Protein 3ZZO (pdb70)

Radius of gyration: 13.42 Å; Cα contacts (8 Å, |Δi|>4): 210; chains: 1; bounding box: 35×25×29 Å

Nearest PDB structures (foldseek):
  3zzo-assembly1_A  TM=1.011E+00  e=3.763E-19  Drosophila melanogaster
  4k2x-assembly1_A  TM=4.430E-01  e=8.428E+00  Streptomyces rimosus subsp. rimosus ATCC 10970

Sequence (93 aa):
ECCTSRRELVEFKMDRGDCEEAVRAIENYPNGCEVTICADGVAQLGAYCGQGPCNIFGCNCDGGCLSGDWSQEFVRRNQQYGIQIIKVTRLPFWR

Secondary structure (DSSP, 8-state):
-B---EEEEEEEESSS-GGGGT-EE-TTS-EEEEE-TTSSB--SSS-BSS---TTSBS-TTSB--S-THHHHHHHTGGG-EEEEEEEEES---

B-factor: mean 12.34, std 6.99, range [5.82, 56.27]

Organism: Drosophila melanogaster (NCBI:txid7227)

CATH classification: 3.30.70.2800

GO terms:
  GO:0005576 extracellular region (C, IDA)
  GO:0009617 response to bacterium (P, IEP)
  GO:0005125 cytokine activity (F, IMP)
  GO:0005576 extracellular region (C, IMP)
  GO:0009617 response to bacterium (P, IMP)
  GO:0051607 defense response to virus (P, IMP)

Foldseek 3Di:
DAQAKKKKWFWAWPDDAQVVQPWADDPPRHTIAIGGQQLHGDDDPGFQPADDDPRRDPGDNGGDHHHHPVNVCVVVVVTHIGTDDMAMPVRDD

InterPro domains:
  IPR025061 Diedel [PF13164] (26-100)

Structure (mmCIF, N/CA/C/O backbone):
data_3ZZO
#
_entry.id   3ZZO
#
_cell.length_a   29.916
_cell.length_b   44.576
_cell.length_c   59.005
_cell.angle_alpha   90.00
_cell.angle_beta   90.00
_cell.angle_gamma   90.00
#
_symmetry.space_group_name_H-M   'P 21 21 21'
#
loop_
_entity.id
_entity.type
_entity.pdbx_description
1 polymer CG11501
2 non-polymer 'THIOCYANATE ION'
3 non-polymer 1,2-ETHANEDIOL
4 water water
#
loop_
_atom_site.group_PDB
_atom_site.id
_atom_site.type_symbol
_atom_site.label_atom_id
_atom_site.label_alt_id
_atom_site.label_comp_id
_atom_site.label_asym_id
_atom_site.label_entity_id
_atom_site.label_seq_id
_atom_site.pdbx_PDB_ins_code
_atom_site.Cartn_x
_atom_site.Cartn_y
_atom_site.Cartn_z
_atom_site.occupancy
_atom_site.B_iso_or_equiv
_atom_site.auth_seq_id
_atom_site.auth_comp_id
_atom_site.auth_asym_id
_atom_site.auth_atom_id
_atom_site.pdbx_PDB_model_num
ATOM 1 N N . GLU A 1 1 ? 20.101 24.424 26.554 1.00 12.50 25 GLU A N 1
ATOM 2 C CA . GLU A 1 1 ? 19.187 23.351 26.155 1.00 11.37 25 GLU A CA 1
ATOM 3 C C . GLU A 1 1 ? 19.496 22.946 24.726 1.00 10.59 25 GLU A C 1
ATOM 4 O O . GLU A 1 1 ? 20.406 23.491 24.111 1.00 11.73 25 GLU A O 1
ATOM 10 N N . CYS A 1 2 ? 18.774 21.972 24.246 1.00 9.57 26 CYS A N 1
ATOM 11 C CA . CYS A 1 2 ? 19.016 21.417 22.930 1.00 9.86 26 CYS A CA 1
ATOM 12 C C . CYS A 1 2 ? 17.848 21.748 22.006 1.00 9.11 26 CYS A C 1
ATOM 13 O O . CYS A 1 2 ? 16.697 21.786 22.421 1.00 9.92 26 CYS A O 1
ATOM 16 N N . CYS A 1 3 ? 18.163 21.949 20.732 1.00 8.21 27 CYS A N 1
ATOM 17 C CA . CYS A 1 3 ? 17.174 22.260 19.718 1.00 7.96 27 CYS A CA 1
ATOM 18 C C . CYS A 1 3 ? 16.953 21.069 18.828 1.00 7.41 27 CYS A C 1
ATOM 19 O O . CYS A 1 3 ? 16.878 21.159 17.597 1.00 7.26 27 CYS A O 1
ATOM 22 N N . THR A 1 4 ? 16.771 19.928 19.467 1.00 8.33 28 THR A N 1
ATOM 23 C CA . THR A 1 4 ? 16.597 18.658 18.826 1.00 8.90 28 THR A CA 1
ATOM 24 C C . THR A 1 4 ? 15.127 18.293 18.584 1.00 8.46 28 THR A C 1
ATOM 25 O O . THR A 1 4 ? 14.851 17.395 17.819 1.00 10.23 28 THR A O 1
ATOM 29 N N . SER A 1 5 ? 14.198 18.992 19.227 1.00 7.34 29 SER A N 1
ATOM 30 C CA . SER A 1 5 ? 12.782 18.728 19.008 1.00 7.35 29 SER A CA 1
ATOM 31 C C . SER A 1 5 ? 12.350 19.268 17.646 1.00 6.61 29 SER A C 1
ATOM 32 O O . SER A 1 5 ? 12.792 20.345 17.237 1.00 7.25 29 SER A O 1
ATOM 35 N N . ARG A 1 6 ? 11.505 18.493 16.968 1.00 7.08 30 ARG A N 1
ATOM 36 C CA A ARG A 1 6 ? 10.885 18.909 15.714 0.50 7.21 30 ARG A CA 1
ATOM 37 C CA B ARG A 1 6 ? 10.909 18.867 15.686 0.50 7.32 30 ARG A CA 1
ATOM 38 C C . ARG A 1 6 ? 9.567 18.186 15.565 1.00 6.60 30 ARG A C 1
ATOM 39 O O . ARG A 1 6 ? 9.249 17.308 16.395 1.00 8.14 30 ARG A O 1
ATOM 54 N N . GLU A 1 7 ? 8.758 18.541 14.595 1.00 6.63 31 GLU A N 1
ATOM 55 C CA . GLU A 1 7 ? 7.512 17.829 14.327 1.00 6.12 31 GLU A CA 1
ATOM 56 C C . GLU A 1 7 ? 7.448 17.433 12.881 1.00 6.57 31 GLU A C 1
ATOM 57 O O . GLU A 1 7 ? 7.790 18.197 11.983 1.00 7.29 31 GLU A O 1
ATOM 63 N N . LEU A 1 8 ? 6.949 16.234 12.655 1.00 6.43 32 LEU A N 1
ATOM 64 C CA . LEU A 1 8 ? 6.581 15.731 11.330 1.00 7.21 32 LEU A CA 1
ATOM 65 C C . LEU A 1 8 ? 5.105 15.971 11.137 1.00 6.46 32 LEU A C 1
ATOM 66 O O . LEU A 1 8 ? 4.292 15.449 11.917 1.00 8.08 32 LEU A O 1
ATOM 73 N N . VAL A 1 9 ? 4.716 16.755 10.155 1.00 6.49 33 VAL A N 1
ATOM 74 C CA . VAL A 1 9 ? 3.347 17.126 9.927 1.00 6.74 33 VAL A CA 1
ATOM 75 C C . VAL A 1 9 ? 2.886 16.655 8.566 1.00 6.78 33 VAL A C 1
ATOM 76 O O . VAL A 1 9 ? 3.543 16.922 7.553 1.00 7.64 33 VAL A O 1
ATOM 80 N N . GLU A 1 10 ? 1.770 15.925 8.530 1.00 6.46 34 GLU A N 1
ATOM 81 C CA . GLU A 1 10 ? 1.110 15.562 7.279 1.00 6.73 34 GLU A CA 1
ATOM 82 C C . GLU A 1 10 ? -0.168 16.368 7.192 1.00 7.09 34 GLU A C 1
ATOM 83 O O . GLU A 1 10 ? -0.892 16.513 8.176 1.00 6.79 34 GLU A O 1
ATOM 89 N N . PHE A 1 11 ? -0.446 16.907 6.009 1.00 6.55 35 PHE A N 1
ATOM 90 C CA . PHE A 1 11 ? -1.574 17.824 5.876 1.00 6.80 35 PHE A CA 1
ATOM 91 C C . PHE A 1 11 ? -2.020 17.889 4.428 1.00 6.37 35 PHE A C 1
ATOM 92 O O . PHE A 1 11 ? -1.261 17.530 3.511 1.00 7.76 35 PHE A O 1
ATOM 100 N N . LYS A 1 12 ? -3.209 18.398 4.219 1.00 7.26 36 LYS A N 1
ATOM 101 C CA . LYS A 1 12 ? -3.706 18.739 2.891 1.00 7.41 36 LYS A CA 1
ATOM 102 C C . LYS A 1 12 ? -3.880 20.252 2.838 1.00 7.60 36 LYS A C 1
ATOM 103 O O . LYS A 1 12 ? -3.768 20.940 3.850 1.00 7.82 36 LYS A O 1
ATOM 109 N N . MET A 1 13 ? -4.073 20.782 1.638 1.00 7.85 37 MET A N 1
ATOM 110 C CA . MET A 1 13 ? -4.121 22.226 1.409 1.00 8.71 37 MET A CA 1
ATOM 111 C C . MET A 1 13 ? -5.330 22.557 0.560 1.00 8.81 37 MET A C 1
ATOM 112 O O . MET A 1 13 ? -5.553 21.942 -0.482 1.00 9.58 37 MET A O 1
ATOM 117 N N . ASP A 1 14 ? -6.071 23.567 0.942 1.00 9.09 38 ASP A N 1
ATOM 118 C CA . ASP A 1 14 ? -7.182 24.028 0.122 1.00 10.31 38 ASP A CA 1
ATOM 119 C C . ASP A 1 14 ? -6.756 24.8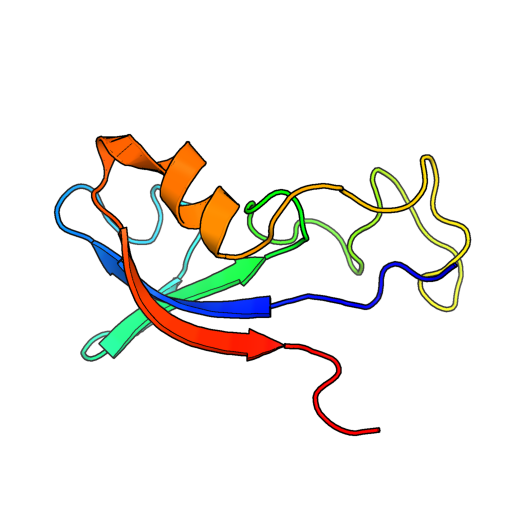37 -1.078 1.00 9.47 38 ASP A C 1
ATOM 120 O O . ASP A 1 14 ? -7.404 24.823 -2.115 1.00 10.54 38 ASP A O 1
ATOM 125 N N . ARG A 1 15 ? -5.660 25.553 -0.956 1.00 9.33 39 ARG A N 1
ATOM 126 C CA . ARG A 1 15 ? -5.089 26.419 -2.001 1.00 9.77 39 ARG A CA 1
ATOM 127 C C . ARG A 1 15 ? -3.578 26.236 -2.020 1.00 9.23 39 ARG A C 1
ATOM 128 O O . ARG A 1 15 ? -2.988 25.793 -1.033 1.00 10.15 39 ARG A O 1
ATOM 136 N N . GLY A 1 16 ? -2.963 26.597 -3.121 1.00 9.37 40 GLY A N 1
ATOM 137 C CA . GLY A 1 16 ? -1.521 26.428 -3.248 1.00 9.75 40 GLY A CA 1
ATOM 138 C C . GLY A 1 16 ? -1.1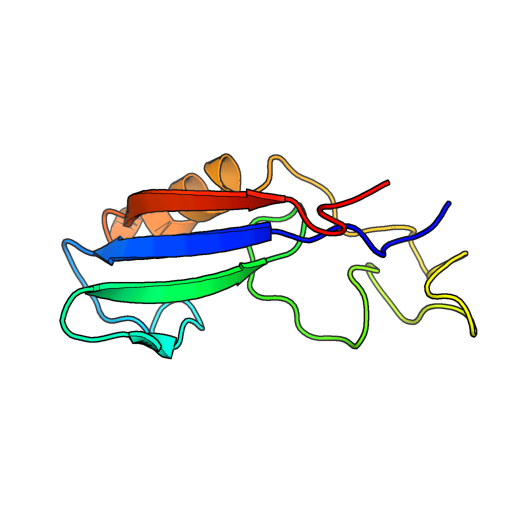42 24.978 -3.387 1.00 8.76 40 GLY A C 1
ATOM 139 O O . GLY A 1 16 ? -1.967 24.121 -3.715 1.00 9.61 40 GLY A O 1
ATOM 140 N N . ASP A 1 17 ? 0.157 24.693 -3.176 1.00 8.39 41 ASP A N 1
ATOM 141 C CA . ASP A 1 17 ? 0.653 23.334 -3.288 1.00 8.12 41 ASP A CA 1
ATOM 142 C C . ASP A 1 17 ? 1.746 23.111 -2.247 1.00 7.62 41 ASP A C 1
ATOM 143 O O . ASP A 1 17 ? 2.159 24.035 -1.538 1.00 7.79 41 ASP A O 1
ATOM 148 N N . CYS A 1 18 ? 2.181 21.852 -2.099 1.00 7.86 42 CYS A N 1
ATOM 149 C CA . CYS A 1 18 ? 3.102 21.524 -1.014 1.00 7.73 42 CYS A CA 1
ATOM 150 C C . CYS A 1 18 ? 4.347 22.410 -1.043 1.00 7.81 42 CYS A C 1
ATOM 151 O O . CYS A 1 18 ? 4.820 22.883 -0.010 1.00 7.88 42 CYS A O 1
ATOM 154 N N . GLU A 1 19 ? 4.895 22.643 -2.224 1.00 8.75 43 GLU A N 1
ATOM 155 C CA A GLU A 1 19 ? 6.110 23.402 -2.354 0.50 9.95 43 GLU A CA 1
ATOM 156 C CA B GLU A 1 19 ? 6.106 23.399 -2.366 0.50 10.03 43 GLU A CA 1
ATOM 157 C C . GLU A 1 19 ? 5.968 24.828 -1.872 1.00 10.45 43 GLU A C 1
ATOM 158 O O . GLU A 1 19 ? 6.920 25.422 -1.401 1.00 11.50 43 GLU A O 1
ATOM 169 N N . ALA A 1 20 ? 4.759 25.383 -1.965 1.00 9.75 44 ALA A N 1
ATOM 170 C CA . ALA A 1 20 ? 4.541 26.782 -1.558 1.00 10.25 44 ALA A CA 1
ATOM 171 C C . ALA A 1 20 ? 4.821 26.981 -0.082 1.00 10.87 44 ALA A C 1
ATOM 172 O O . ALA A 1 20 ? 5.084 28.089 0.353 1.00 12.61 44 ALA A O 1
ATOM 174 N N . VAL A 1 21 ? 4.714 25.927 0.706 1.00 9.46 45 VAL A N 1
ATOM 175 C CA . VAL A 1 21 ? 4.954 26.015 2.148 1.00 9.90 45 VAL A CA 1
ATOM 176 C C . VAL A 1 21 ? 6.178 25.214 2.537 1.00 8.83 45 VAL A C 1
ATOM 177 O O . VAL A 1 21 ? 6.369 24.874 3.710 1.00 9.89 45 VAL A O 1
ATOM 181 N N . ARG A 1 22 ? 7.048 24.948 1.544 1.00 9.30 46 ARG A N 1
ATOM 182 C CA . ARG A 1 22 ? 8.330 24.246 1.761 1.00 10.29 46 ARG A CA 1
ATOM 183 C C . ARG A 1 22 ? 8.123 22.828 2.270 1.00 9.76 46 ARG A C 1
ATOM 184 O O . ARG A 1 22 ? 8.934 22.312 3.018 1.00 11.31 46 ARG A O 1
ATOM 189 N N . ALA A 1 23 ? 7.020 22.195 1.848 1.00 8.56 47 ALA A N 1
ATOM 190 C CA . ALA A 1 23 ? 6.691 20.822 2.142 1.0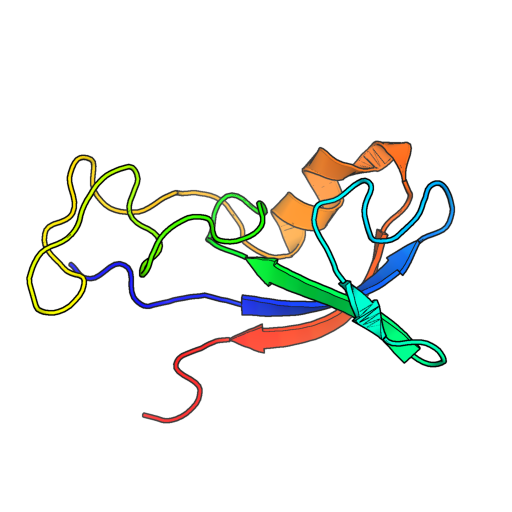0 7.89 47 ALA A CA 1
ATOM 191 C C . ALA A 1 23 ? 6.955 19.996 0.919 1.00 8.80 47 ALA A C 1
ATOM 192 O O . ALA A 1 23 ? 7.217 20.534 -0.151 1.00 10.30 47 ALA A O 1
ATOM 194 N N . ILE A 1 24 ? 6.885 18.694 1.074 1.00 8.92 48 ILE A N 1
ATOM 195 C CA . ILE A 1 24 ? 7.066 17.768 -0.027 1.00 10.39 48 ILE A CA 1
ATOM 196 C C . ILE A 1 24 ? 5.783 17.014 -0.316 1.00 9.63 48 ILE A C 1
ATOM 197 O O . ILE A 1 24 ? 4.944 16.769 0.559 1.00 9.08 48 ILE A O 1
ATOM 202 N N . GLU A 1 25 ? 5.612 16.678 -1.562 1.00 14.22 49 GLU A N 1
ATOM 203 C CA . GLU A 1 25 ? 4.487 15.892 -1.973 1.00 14.65 49 GLU A CA 1
ATOM 204 C C . GLU A 1 25 ? 4.473 14.539 -1.332 1.00 15.89 49 GLU A C 1
ATOM 205 O O . GLU A 1 25 ? 5.482 13.857 -1.275 1.00 19.65 49 GLU A O 1
ATOM 211 N N . ASN A 1 26 ? 3.288 14.117 -0.897 1.00 13.96 50 ASN A N 1
ATOM 212 C CA . ASN A 1 26 ? 3.110 12.807 -0.305 1.00 17.08 50 ASN A CA 1
ATOM 213 C C . ASN A 1 26 ? 1.804 12.262 -0.871 1.00 16.54 50 ASN A C 1
ATOM 214 O O . ASN A 1 26 ? 1.079 11.633 -0.209 1.00 16.70 50 ASN A O 1
ATOM 219 N N . TYR A 1 27 ? 1.489 12.544 -2.136 1.00 17.30 51 TYR A N 1
ATOM 220 C CA . TYR A 1 27 ? 0.325 12.010 -2.803 1.00 17.27 51 TYR A CA 1
ATOM 221 C C . TYR A 1 27 ? 0.320 10.479 -2.661 1.00 18.94 51 TYR A C 1
ATOM 222 O O . TYR A 1 27 ? 1.330 9.840 -2.856 1.00 23.91 51 TYR A O 1
ATOM 231 N N . PRO A 1 28 ? -0.827 9.852 -2.374 1.00 17.77 52 PRO A N 1
ATOM 232 C CA . PRO A 1 28 ? -2.181 10.430 -2.301 1.00 16.09 52 PRO A CA 1
ATOM 233 C C . PRO A 1 28 ? -2.557 10.855 -0.901 1.00 16.37 52 PRO A C 1
ATOM 234 O O . PRO A 1 28 ? -3.749 10.973 -0.660 1.00 18.49 52 PRO A O 1
ATOM 238 N N . ASN A 1 29 ? -1.564 11.087 -0.038 1.00 17.66 53 ASN A N 1
ATOM 239 C CA . ASN A 1 29 ? -1.849 11.430 1.384 1.00 19.31 53 ASN A CA 1
ATOM 240 C C . ASN A 1 29 ? -1.475 12.850 1.706 1.00 16.63 53 ASN A C 1
ATOM 241 O O . ASN A 1 29 ? -1.154 13.166 2.839 1.00 21.83 53 ASN A O 1
ATOM 246 N N . GLY A 1 30 ? -1.569 13.741 0.751 1.00 10.61 54 GLY A N 1
ATOM 247 C CA . GLY A 1 30 ? -1.335 15.178 0.975 1.00 10.21 54 GLY A CA 1
ATOM 248 C C . GLY A 1 30 ? 0.142 15.532 0.847 1.00 8.56 54 GLY A C 1
ATOM 249 O O . GLY A 1 30 ? 0.836 15.089 -0.049 1.00 10.54 54 GLY A O 1
ATOM 250 N N . CYS A 1 31 ? 0.598 16.385 1.778 1.00 7.24 55 CYS A N 1
ATOM 251 C CA . CYS A 1 31 ? 1.942 16.930 1.868 1.00 7.05 55 CYS A CA 1
ATOM 252 C C . CYS A 1 31 ? 2.564 16.508 3.183 1.00 7.23 55 CYS A C 1
ATOM 253 O O . CYS A 1 31 ? 1.838 16.205 4.148 1.00 7.47 55 CYS A O 1
ATOM 256 N N . GLU A 1 32 ? 3.883 16.509 3.253 1.00 7.37 56 GLU A N 1
ATOM 257 C CA . GLU A 1 32 ? 4.571 16.278 4.511 1.00 7.86 56 GLU A CA 1
ATOM 258 C C . GLU A 1 32 ? 5.680 17.295 4.686 1.00 7.22 56 GLU A C 1
ATOM 259 O O . GLU A 1 32 ? 6.317 17.718 3.729 1.00 7.92 56 GLU A O 1
ATOM 265 N N . VAL A 1 33 ? 5.910 17.671 5.928 1.00 7.05 57 VAL A N 1
ATOM 266 C CA . VAL A 1 33 ? 6.944 18.640 6.248 1.00 7.38 57 VAL A CA 1
ATOM 267 C C . VAL A 1 33 ? 7.471 18.347 7.659 1.00 6.83 57 VAL A C 1
ATOM 268 O O . VAL A 1 33 ? 6.737 17.868 8.525 1.00 8.09 57 VAL A O 1
ATOM 272 N N . THR A 1 34 ? 8.735 18.697 7.896 1.00 6.37 58 THR A N 1
ATOM 273 C CA . THR A 1 34 ? 9.344 18.637 9.215 1.00 6.20 58 THR A CA 1
ATOM 274 C C . THR A 1 34 ? 9.574 20.079 9.626 1.00 6.23 58 THR A C 1
ATOM 275 O O . THR A 1 34 ? 10.281 20.799 8.922 1.00 6.63 58 THR A O 1
ATOM 279 N N . ILE A 1 35 ? 9.001 20.488 10.765 1.00 6.10 59 ILE A N 1
ATOM 280 C CA . ILE A 1 35 ? 9.050 21.869 11.222 1.00 6.05 59 ILE A CA 1
ATOM 281 C C . ILE A 1 35 ? 9.743 21.995 12.556 1.00 5.97 59 ILE A C 1
ATOM 282 O O . ILE A 1 35 ? 9.836 21.068 13.349 1.00 6.36 59 ILE A O 1
ATOM 287 N N . CYS A 1 36 ? 10.201 23.224 12.807 1.00 6.01 60 CYS A N 1
ATOM 288 C CA . CYS A 1 36 ? 10.622 23.673 14.113 1.00 6.01 60 CYS A CA 1
ATOM 289 C C . CYS A 1 36 ? 9.466 24.386 14.820 1.00 6.29 60 CYS A C 1
ATOM 290 O O . CYS A 1 36 ? 8.351 24.472 14.278 1.00 6.23 60 CYS A O 1
ATOM 293 N N . ALA A 1 37 ? 9.722 24.891 16.019 1.00 6.86 61 ALA A N 1
ATOM 294 C CA . ALA A 1 37 ? 8.643 25.500 16.817 1.00 7.34 61 ALA A CA 1
ATOM 295 C C . ALA A 1 37 ? 8.020 26.729 16.200 1.00 7.10 61 ALA A C 1
ATOM 296 O O . ALA A 1 37 ? 6.890 27.058 16.538 1.00 7.92 61 ALA A O 1
ATOM 298 N N . ASP A 1 38 ? 8.740 27.386 15.305 1.00 6.88 62 ASP A N 1
ATOM 299 C CA . ASP A 1 38 ? 8.220 28.536 14.581 1.00 7.60 62 ASP A CA 1
ATOM 300 C C . ASP A 1 38 ? 7.257 28.178 13.469 1.00 7.26 62 ASP A C 1
ATOM 301 O O . ASP A 1 38 ? 6.752 29.063 12.773 1.00 8.62 62 ASP A O 1
ATOM 306 N N . GLY A 1 39 ? 6.954 26.901 13.264 1.00 6.67 63 GLY A N 1
ATOM 307 C CA . GLY A 1 39 ? 6.005 26.526 12.247 1.00 6.68 63 GLY A CA 1
ATOM 308 C C . GLY A 1 39 ? 6.529 26.712 10.840 1.00 6.44 63 GLY A C 1
ATOM 309 O O . GLY A 1 39 ? 5.710 26.832 9.903 1.00 7.03 63 GLY A O 1
ATOM 310 N N . VAL A 1 40 ? 7.829 26.701 10.687 1.00 6.37 64 VAL A N 1
ATOM 311 C CA . VAL A 1 40 ? 8.501 26.743 9.395 1.00 6.46 64 VAL A CA 1
ATOM 312 C C . VAL A 1 40 ? 9.284 25.457 9.215 1.00 6.54 64 VAL A C 1
ATOM 313 O O . VAL A 1 40 ? 9.829 24.908 10.168 1.00 6.49 64 VAL A O 1
ATOM 317 N N . ALA A 1 41 ? 9.350 24.997 7.975 1.00 6.50 65 ALA A N 1
ATOM 318 C CA . ALA A 1 41 ? 10.171 23.831 7.665 1.00 6.83 65 ALA A CA 1
ATOM 319 C C . ALA A 1 41 ? 11.566 24.014 8.283 1.00 7.53 65 ALA A C 1
ATOM 320 O O . ALA A 1 41 ? 12.148 25.110 8.258 1.00 9.41 65 ALA A O 1
ATOM 322 N N . GLN A 1 42 ? 12.116 22.921 8.808 1.00 7.33 66 GLN A N 1
ATOM 323 C CA . GLN A 1 42 ? 13.442 22.961 9.376 1.00 7.60 66 GLN A CA 1
ATOM 324 C C . GLN A 1 42 ? 14.494 23.205 8.307 1.00 7.57 66 GLN A C 1
ATOM 325 O O . GLN A 1 42 ? 14.528 22.509 7.294 1.00 8.53 66 GLN A O 1
ATOM 331 N N . LEU A 1 43 ? 15.377 24.174 8.527 1.00 6.95 67 LEU A N 1
ATOM 332 C CA . LEU A 1 43 ? 16.358 24.597 7.539 1.00 7.15 67 LEU A CA 1
ATOM 333 C C . LEU A 1 43 ? 17.789 24.276 7.861 1.00 6.96 67 LEU A C 1
ATOM 334 O O . LEU A 1 43 ? 18.640 24.487 7.011 1.00 8.76 67 LEU A O 1
ATOM 339 N N . GLY A 1 44 ? 18.088 23.833 9.073 1.00 7.62 68 GLY A N 1
ATOM 340 C CA . GLY A 1 44 ? 19.427 23.410 9.488 1.00 7.28 68 GLY A CA 1
ATOM 341 C C . GLY A 1 44 ? 19.408 21.975 9.983 1.00 7.00 68 GLY A C 1
ATOM 342 O O . GLY A 1 44 ? 18.375 21.303 9.994 1.00 7.77 68 GLY A O 1
ATOM 343 N N . ALA A 1 45 ? 20.565 21.497 10.463 1.00 7.08 69 ALA A N 1
ATOM 344 C CA . ALA A 1 45 ? 20.624 20.187 11.053 1.00 7.26 69 ALA A CA 1
ATOM 345 C C . ALA A 1 45 ? 19.735 20.075 12.285 1.00 6.57 69 ALA A C 1
ATOM 346 O O . ALA A 1 45 ? 19.263 18.962 12.597 1.00 8.10 69 ALA A O 1
ATOM 348 N N . TYR A 1 46 ? 19.539 21.177 12.991 1.00 6.64 70 TYR A N 1
ATOM 349 C CA . TYR A 1 46 ? 18.734 21.282 14.194 1.00 6.86 70 TYR A CA 1
ATOM 350 C C . TYR A 1 46 ? 17.827 22.501 14.077 1.00 6.66 70 TYR A C 1
ATOM 351 O O . TYR A 1 46 ? 17.849 23.209 13.054 1.00 7.99 70 TYR A O 1
ATOM 360 N N . CYS A 1 47 ? 17.050 22.763 15.117 1.00 6.94 71 CYS A N 1
ATOM 361 C CA . CYS A 1 47 ? 16.102 23.873 15.179 1.00 6.91 71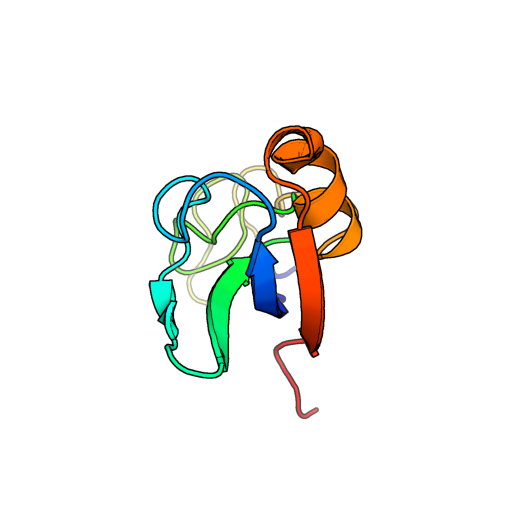 CYS A CA 1
ATOM 362 C C . CYS A 1 47 ? 16.595 25.067 15.977 1.00 6.97 71 CYS A C 1
ATOM 363 O O . CYS A 1 47 ? 15.811 25.736 16.632 1.00 7.89 71 CYS A O 1
ATOM 366 N N . GLY A 1 48 ? 17.879 25.377 15.864 1.00 7.25 72 GLY A N 1
ATOM 367 C CA . GLY A 1 48 ? 18.398 26.619 16.449 1.00 7.66 72 GLY A CA 1
ATOM 368 C C . GLY A 1 48 ? 18.017 27.833 15.656 1.00 7.00 72 GLY A C 1
ATOM 369 O O . GLY A 1 48 ? 17.725 27.760 14.459 1.00 7.64 72 GLY A O 1
ATOM 370 N N . GLN A 1 49 ? 18.009 28.987 16.306 1.00 7.72 73 GLN A N 1
ATOM 371 C CA . GLN A 1 49 ? 17.950 30.225 15.534 1.00 7.69 73 GLN A CA 1
ATOM 372 C C . GLN A 1 49 ? 19.183 30.315 14.622 1.00 7.98 73 GLN A C 1
ATOM 373 O O . GLN A 1 49 ? 19.077 30.718 13.451 1.00 8.41 73 GLN A O 1
ATOM 379 N N . GLY A 1 50 ? 20.328 29.899 15.130 1.00 7.32 74 GLY A N 1
ATOM 380 C CA . GLY A 1 50 ? 21.558 29.793 14.382 1.00 7.21 74 GLY A CA 1
ATOM 381 C C . GLY A 1 50 ? 22.211 28.461 14.649 1.00 6.83 74 GLY A C 1
ATOM 382 O O . GLY A 1 50 ? 21.559 27.512 15.116 1.00 7.85 74 GLY A O 1
ATOM 383 N N . PRO A 1 51 ? 23.501 28.362 14.340 1.00 6.44 75 PRO A N 1
ATOM 384 C CA . PRO A 1 51 ? 24.226 27.106 14.493 1.00 7.23 75 PRO A CA 1
ATOM 385 C C . PRO A 1 51 ? 24.197 26.539 15.906 1.00 6.90 75 PRO A C 1
ATOM 386 O O . PRO A 1 51 ? 24.121 27.276 16.885 1.00 7.48 75 PRO A O 1
ATOM 390 N N . CYS A 1 52 ? 24.355 25.221 15.974 1.00 6.99 76 CYS A N 1
ATOM 391 C CA . CYS A 1 52 ? 24.336 24.471 17.231 1.00 6.80 76 CYS A CA 1
ATOM 392 C C . CYS A 1 52 ? 25.634 23.752 17.434 1.00 6.56 76 CYS A C 1
ATOM 393 O O . CYS A 1 52 ? 26.467 23.626 16.518 1.00 6.63 76 CYS A O 1
ATOM 396 N N . ASN A 1 53 ? 25.812 23.249 18.657 1.00 7.27 77 ASN A N 1
ATOM 397 C CA . ASN A 1 53 ? 27.017 22.524 18.984 1.00 8.09 77 ASN A CA 1
ATOM 398 C C . ASN A 1 53 ? 26.924 21.085 18.473 1.00 7.78 77 ASN A C 1
ATOM 399 O O . ASN A 1 53 ? 25.975 20.687 17.789 1.00 8.12 77 ASN A O 1
ATOM 404 N N . ILE A 1 54 ? 27.957 20.298 18.810 1.00 8.34 78 ILE A N 1
ATOM 405 C CA . ILE A 1 54 ? 28.088 18.937 18.331 1.00 9.02 78 ILE A CA 1
ATOM 406 C C . ILE A 1 54 ? 26.904 18.044 18.635 1.00 9.89 78 ILE A C 1
ATOM 407 O O . ILE A 1 54 ? 26.670 17.111 17.868 1.00 10.64 78 ILE A O 1
ATOM 412 N N . PHE A 1 55 ? 26.148 18.357 19.684 1.00 9.41 79 PHE A N 1
ATOM 413 C CA . PHE A 1 55 ? 24.980 17.610 20.115 1.00 10.79 79 PHE A CA 1
ATOM 414 C C . PHE A 1 55 ? 23.641 18.201 19.707 1.00 9.75 79 PHE A C 1
ATOM 415 O O . PHE A 1 55 ? 22.578 17.639 20.017 1.00 10.89 79 PHE A O 1
ATOM 423 N N . GLY A 1 56 ? 23.664 19.343 19.009 1.00 8.26 80 GLY A N 1
ATOM 424 C CA . GLY A 1 56 ? 22.434 20.051 18.7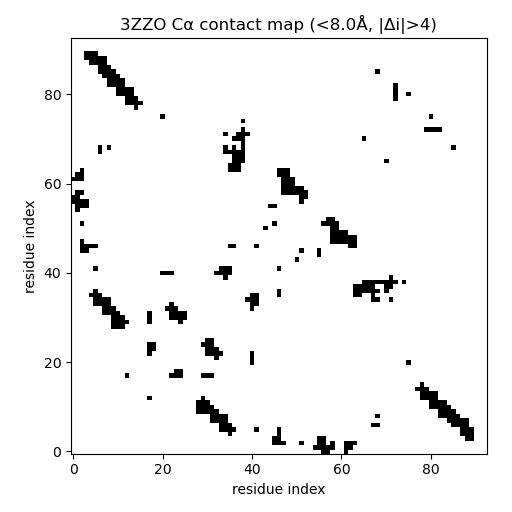14 1.00 7.95 80 GLY A CA 1
ATOM 425 C C . GLY A 1 56 ? 21.983 20.979 19.813 1.00 8.21 80 GLY A C 1
ATOM 426 O O . GLY A 1 56 ? 20.786 21.313 19.883 1.00 9.05 80 GLY A O 1
ATOM 427 N N . CYS A 1 57 ? 22.938 21.407 20.645 1.00 7.73 81 CYS A N 1
ATOM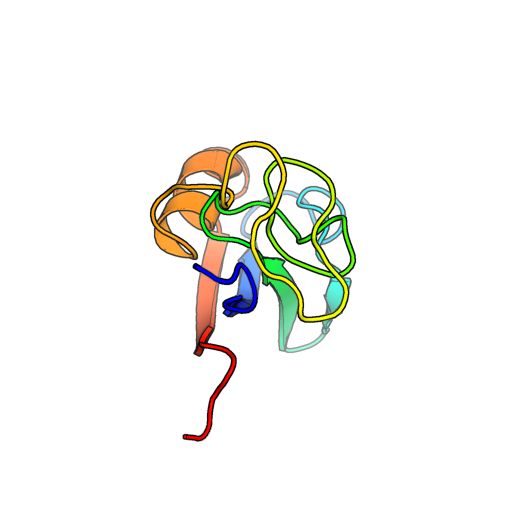 428 C CA . CYS A 1 57 ? 22.625 22.172 21.852 1.00 9.01 81 CYS A CA 1
ATOM 429 C C . CYS A 1 57 ? 23.425 23.473 21.884 1.00 8.52 81 CYS A C 1
ATOM 430 O O . CYS A 1 57 ? 24.314 23.722 21.060 1.00 8.29 81 CYS A O 1
ATOM 433 N N . ASN A 1 58 ? 23.086 24.301 22.853 1.00 9.28 82 ASN A N 1
ATOM 434 C CA . ASN A 1 58 ? 23.755 25.576 23.026 1.00 9.35 82 ASN A CA 1
ATOM 435 C C . ASN A 1 58 ? 23.818 26.369 21.705 1.00 8.17 82 ASN A C 1
ATOM 436 O O . ASN A 1 58 ? 24.848 26.939 21.325 1.00 8.85 82 ASN A O 1
ATOM 445 N N . CYS A 1 59 ? 22.677 26.396 21.016 1.00 7.99 83 CYS A N 1
ATOM 446 C CA . CYS A 1 59 ? 22.606 27.008 19.713 1.00 7.61 83 CYS A CA 1
ATOM 447 C C . CYS A 1 59 ? 22.636 28.515 19.830 1.00 7.54 83 CYS A C 1
ATOM 448 O O . CYS A 1 59 ? 22.175 29.081 20.806 1.00 8.20 83 CYS A O 1
ATOM 451 N N . ASP A 1 60 ? 23.159 29.158 18.805 1.00 7.82 84 ASP A N 1
ATOM 452 C CA . ASP A 1 60 ? 23.183 30.607 18.762 1.00 8.49 84 ASP A CA 1
ATOM 453 C C . ASP A 1 60 ? 21.742 31.098 18.815 1.00 8.57 84 ASP A C 1
ATOM 454 O O . ASP A 1 60 ? 20.922 30.765 17.943 1.00 8.77 84 ASP A O 1
ATOM 459 N N . GLY A 1 61 ? 21.414 31.906 19.812 1.00 9.11 85 GLY A N 1
ATOM 460 C CA . GLY A 1 61 ? 20.060 32.438 19.968 1.00 9.61 85 GLY A CA 1
ATOM 461 C C . GLY A 1 61 ? 19.070 31.440 20.509 1.00 9.03 85 GLY A C 1
ATOM 462 O O . GLY A 1 61 ? 17.870 31.716 20.487 1.00 10.69 85 GLY A O 1
ATOM 463 N N . GLY A 1 62 ? 19.538 30.329 21.046 1.00 9.18 86 GLY A N 1
ATOM 464 C CA . GLY A 1 62 ? 18.647 29.271 21.477 1.00 9.30 86 GLY A CA 1
ATOM 465 C C . GLY A 1 62 ? 17.883 28.677 20.312 1.00 8.71 86 GLY A C 1
ATOM 466 O O . GLY A 1 62 ? 18.333 28.741 19.162 1.00 9.16 86 GLY A O 1
ATOM 467 N N . CYS A 1 63 ? 16.712 28.140 20.606 1.00 8.50 87 CYS A N 1
ATOM 468 C CA . CYS A 1 63 ? 15.922 27.471 19.603 1.00 7.75 87 CYS A CA 1
ATOM 469 C C . CYS A 1 63 ? 14.929 28.399 18.965 1.00 8.49 87 CYS A C 1
ATOM 470 O O . CYS A 1 63 ? 14.456 29.385 19.568 1.00 9.98 87 CYS A O 1
ATOM 473 N N . LEU A 1 64 ? 14.566 28.106 17.734 1.00 8.06 88 LEU A N 1
ATOM 474 C CA . LEU A 1 64 ? 13.400 28.732 17.131 1.00 8.19 88 LEU A CA 1
ATOM 475 C C . LEU A 1 64 ? 12.199 28.558 18.031 1.00 8.78 88 LEU A C 1
ATOM 476 O O . LEU A 1 64 ? 12.051 27.516 18.666 1.00 9.39 88 LEU A O 1
ATOM 481 N N . SER A 1 65 ? 11.364 29.579 18.132 1.00 10.06 89 SER A N 1
ATOM 482 C CA . SER A 1 65 ? 10.257 29.583 19.093 1.00 10.72 89 SER A CA 1
ATOM 483 C C . SER A 1 65 ? 8.914 29.728 18.406 1.00 9.96 89 SER A C 1
ATOM 484 O O . SER A 1 65 ? 8.796 30.293 17.341 1.00 10.88 89 SER A O 1
ATOM 487 N N . GLY A 1 66 ? 7.889 29.241 19.094 1.00 9.03 90 GLY A N 1
ATOM 488 C CA . GLY A 1 66 ? 6.521 29.359 18.629 1.00 8.51 90 GLY A CA 1
ATOM 489 C C . GLY A 1 66 ? 5.691 28.173 19.041 1.00 8.22 90 GLY A C 1
ATOM 490 O O . GLY A 1 66 ? 6.097 27.384 19.887 1.00 10.49 90 GLY A O 1
ATOM 491 N N . ASP A 1 67 ? 4.534 28.011 18.414 1.00 7.75 91 ASP A N 1
ATOM 492 C CA . ASP A 1 67 ? 3.594 26.961 18.813 1.00 8.16 91 ASP A CA 1
ATOM 493 C C . ASP A 1 67 ? 3.420 25.864 17.762 1.00 7.14 91 ASP A C 1
ATOM 494 O O . ASP A 1 67 ? 2.345 25.260 17.660 1.00 7.49 91 ASP A O 1
ATOM 499 N N . TRP A 1 68 ? 4.495 25.538 17.062 1.00 6.48 92 TRP A N 1
ATOM 500 C CA . TRP A 1 68 ? 4.604 24.231 16.411 1.00 6.49 92 TRP A CA 1
ATOM 501 C C . TRP A 1 68 ? 3.591 24.103 15.271 1.00 6.30 92 TRP A C 1
ATOM 502 O O . TRP A 1 68 ? 3.439 25.036 14.479 1.00 6.12 92 TRP A O 1
ATOM 513 N N . SER A 1 69 ? 2.903 22.976 15.169 1.00 6.47 93 SER A N 1
ATOM 514 C CA . SER A 1 69 ? 1.979 22.754 14.060 1.00 6.07 93 SER A CA 1
ATOM 515 C C . SER A 1 69 ? 0.899 23.834 14.019 1.00 6.13 93 SER A C 1
ATOM 516 O O . SER A 1 69 ? 0.393 24.174 12.940 1.00 6.04 93 SER A O 1
ATOM 519 N N . GLN A 1 70 ? 0.493 24.339 15.180 1.00 5.88 94 GLN A N 1
ATOM 520 C CA . GLN A 1 70 ? -0.531 25.391 15.261 1.00 6.06 94 GLN A CA 1
ATOM 521 C C . GLN A 1 70 ? -0.050 26.656 14.568 1.00 6.13 94 GLN A C 1
ATOM 522 O O . GLN A 1 70 ? -0.803 27.310 13.839 1.00 6.03 94 GLN A O 1
ATOM 528 N N . GLU A 1 71 ? 1.229 26.970 14.729 1.00 6.17 95 GLU A N 1
ATOM 529 C CA . GLU A 1 71 ? 1.852 28.108 14.040 1.00 6.12 95 GLU A CA 1
ATOM 530 C C . GLU A 1 71 ? 2.042 27.854 12.535 1.00 6.18 95 GLU A C 1
ATOM 531 O O . GLU A 1 71 ? 1.908 28.770 11.741 1.00 6.33 95 GLU A O 1
ATOM 537 N N . PHE A 1 72 ? 2.341 26.610 12.152 1.00 6.01 96 PHE A N 1
ATOM 538 C CA . PHE A 1 72 ? 2.415 26.245 10.736 1.00 5.88 96 PHE A CA 1
ATOM 539 C C . PHE A 1 72 ? 1.081 26.534 10.051 1.00 6.20 96 PHE A C 1
ATOM 540 O O . PHE A 1 72 ? 1.034 27.121 8.969 1.00 6.43 96 PHE A O 1
ATOM 548 N N . VAL A 1 73 ? -0.028 26.181 10.701 1.00 5.82 97 VAL A N 1
ATOM 549 C CA . VAL A 1 73 ? -1.347 26.490 10.162 1.00 6.23 97 VAL A CA 1
ATOM 550 C C . VAL A 1 73 ? -1.558 28.008 10.128 1.00 6.13 97 VAL A C 1
ATOM 551 O O . VAL A 1 73 ? -2.010 28.562 9.138 1.00 6.70 97 VAL A O 1
ATOM 555 N N . ARG A 1 74 ? -1.230 28.673 11.242 1.00 6.00 98 ARG A N 1
ATOM 556 C CA . ARG A 1 74 ? -1.489 30.122 11.368 1.00 6.44 98 ARG A CA 1
ATOM 557 C C . ARG A 1 74 ? -0.762 30.906 10.300 1.00 6.12 98 ARG A C 1
ATOM 558 O O . ARG A 1 74 ? -1.357 31.753 9.638 1.00 7.20 98 ARG A O 1
ATOM 566 N N . ARG A 1 75 ? 0.530 30.669 10.152 1.00 6.43 99 ARG A N 1
ATOM 567 C CA . ARG A 1 75 ? 1.310 31.490 9.223 1.00 7.64 99 ARG A CA 1
ATOM 568 C C . ARG A 1 75 ? 0.984 31.214 7.762 1.00 7.99 99 ARG A C 1
ATOM 569 O O . ARG A 1 75 ? 1.298 32.013 6.896 1.00 10.30 99 ARG A O 1
ATOM 57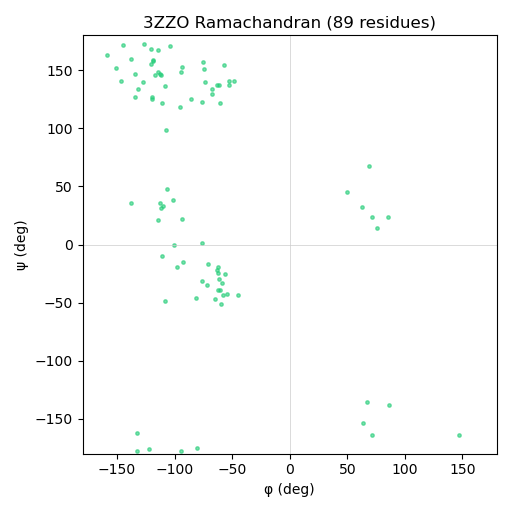7 N N . ASN A 1 76 ? 0.337 30.089 7.494 1.00 6.97 100 ASN A N 1
ATOM 578 C CA . ASN A 1 76 ? -0.055 29.710 6.147 1.00 7.13 100 ASN A CA 1
ATOM 579 C C . ASN A 1 76 ? -1.559 29.792 5.956 1.00 7.11 100 ASN A C 1
ATOM 580 O O . ASN A 1 76 ? -2.146 29.068 5.144 1.00 8.00 100 ASN A O 1
ATOM 585 N N . GLN A 1 77 ? -2.187 30.752 6.642 1.00 6.99 101 GLN A N 1
ATOM 586 C CA . GLN A 1 77 ? -3.596 31.022 6.528 1.00 7.63 101 GLN A CA 1
ATOM 587 C C . GLN A 1 77 ? -4.081 31.054 5.094 1.00 7.90 101 GLN A C 1
ATOM 588 O O . GLN A 1 77 ? -5.161 30.558 4.769 1.00 8.69 101 GLN A O 1
ATOM 594 N N . GLN A 1 78 ? -3.311 31.697 4.230 1.00 8.85 102 GLN A N 1
ATOM 595 C CA . GLN A 1 78 ? -3.752 31.857 2.844 1.00 10.61 102 GLN A CA 1
ATOM 596 C C . GLN A 1 78 ? -3.949 30.596 2.075 1.00 9.93 102 GLN A C 1
ATOM 597 O O . GLN A 1 78 ? -4.663 30.598 1.052 1.00 11.92 102 GLN A O 1
ATOM 603 N N . TYR A 1 79 ? -3.364 29.513 2.526 1.00 9.51 103 TYR A N 1
ATOM 604 C CA . TYR A 1 79 ? -3.415 28.214 1.870 1.00 9.45 103 TYR A CA 1
ATOM 605 C C . TYR A 1 79 ? -4.467 27.296 2.449 1.00 9.19 103 TYR A C 1
ATOM 606 O O . TYR A 1 79 ? -4.841 26.325 1.791 1.00 11.13 103 TYR A O 1
ATOM 615 N N . GLY A 1 80 ? -4.947 27.538 3.662 1.00 9.19 104 GLY A N 1
ATOM 616 C CA . GLY A 1 80 ? -5.959 26.655 4.225 1.00 9.58 104 GLY A CA 1
ATOM 617 C C . GLY A 1 80 ? -5.402 25.255 4.555 1.00 9.24 104 GLY A C 1
ATOM 618 O O . GLY A 1 80 ? -5.814 24.244 3.965 1.00 11.84 104 GLY A O 1
ATOM 619 N N . ILE A 1 81 ? -4.520 25.200 5.534 1.00 7.86 105 ILE A N 1
ATOM 620 C CA . ILE A 1 81 ? -3.837 23.977 5.918 1.00 7.54 105 ILE A CA 1
ATOM 621 C C . ILE A 1 81 ? -4.793 23.087 6.724 1.00 7.20 105 ILE A C 1
ATOM 622 O O . ILE A 1 81 ? -5.324 23.520 7.755 1.00 8.53 105 ILE A O 1
ATOM 627 N N . GLN A 1 82 ? -5.003 21.865 6.231 1.00 6.79 106 GLN A N 1
ATOM 628 C CA . GLN A 1 82 ? -5.855 20.874 6.852 1.00 7.25 106 GLN A CA 1
ATOM 629 C C . GLN A 1 82 ? -4.961 19.801 7.456 1.00 6.28 106 GLN A C 1
ATOM 630 O O . GLN A 1 82 ? -4.464 18.894 6.774 1.00 6.95 106 GLN A O 1
ATOM 636 N N . ILE A 1 83 ? -4.710 19.882 8.756 1.00 6.68 107 ILE A N 1
ATOM 637 C CA . ILE A 1 83 ? -3.807 18.952 9.451 1.00 6.63 107 ILE A CA 1
ATOM 638 C C . ILE A 1 83 ? -4.411 17.562 9.482 1.00 7.03 107 ILE A C 1
ATOM 639 O O . ILE A 1 83 ? -5.578 17.395 9.815 1.00 7.52 107 ILE A O 1
ATOM 644 N N . ILE A 1 84 ? -3.602 16.563 9.161 1.00 7.00 108 ILE A N 1
ATOM 645 C CA . ILE A 1 84 ? -4.005 15.158 9.238 1.00 7.53 108 ILE A CA 1
ATOM 646 C C . ILE A 1 84 ? -3.302 14.452 10.397 1.00 7.85 108 ILE A C 1
ATOM 647 O O . ILE A 1 84 ? -3.936 13.738 11.142 1.00 9.26 108 ILE A O 1
ATOM 652 N N . LYS A 1 85 ? -1.986 14.616 10.501 1.00 7.30 109 LYS A N 1
ATOM 653 C CA . LYS A 1 85 ? -1.166 13.870 11.462 1.00 8.96 109 LYS A CA 1
ATOM 654 C C . LYS A 1 85 ? -0.032 14.777 11.919 1.00 7.56 109 LYS A C 1
ATOM 655 O O . LYS A 1 85 ? 0.576 15.465 11.104 1.00 7.50 109 LYS A O 1
ATOM 661 N N . VAL A 1 86 ? 0.308 14.713 13.219 1.00 6.88 110 VAL A N 1
ATOM 662 C CA . VAL A 1 86 ? 1.476 15.373 13.766 1.00 6.78 110 VAL A CA 1
ATOM 663 C C . VAL A 1 86 ? 2.222 14.409 14.671 1.00 6.86 110 VAL A C 1
ATOM 664 O O . VAL A 1 86 ? 1.606 13.787 15.545 1.00 7.69 110 VAL A O 1
ATOM 668 N N . THR A 1 87 ? 3.504 14.243 14.427 1.00 7.60 111 THR A N 1
ATOM 669 C CA . THR A 1 87 ? 4.369 13.395 15.249 1.00 7.32 111 THR A CA 1
ATOM 670 C C . THR A 1 87 ? 5.478 14.243 15.834 1.00 7.34 111 THR A C 1
ATOM 671 O O . THR A 1 87 ? 6.218 14.906 15.111 1.00 8.29 111 THR A O 1
ATOM 675 N N . ARG A 1 88 ? 5.587 14.198 17.153 1.00 7.04 112 ARG A N 1
ATOM 676 C CA . ARG A 1 88 ? 6.645 14.927 17.864 1.00 7.96 112 ARG A CA 1
ATOM 677 C C . ARG A 1 88 ? 7.905 14.103 17.926 1.00 8.20 112 ARG A C 1
ATOM 678 O O . ARG A 1 88 ? 7.908 12.950 18.367 1.00 9.86 112 ARG A O 1
ATOM 686 N N . LEU A 1 89 ? 9.014 14.668 17.455 1.00 9.07 113 LEU A N 1
ATOM 687 C CA . LEU A 1 89 ? 10.340 14.034 17.522 1.00 10.77 113 LEU A CA 1
ATOM 688 C C . LEU A 1 89 ? 11.215 14.816 18.494 1.00 11.68 113 LEU A C 1
ATOM 689 O O . LEU A 1 89 ? 11.153 16.025 18.574 1.00 13.08 113 LEU A O 1
ATOM 694 N N . PRO A 1 90 ? 12.092 14.124 19.217 1.00 13.84 114 PRO A N 1
ATOM 695 C CA . PRO A 1 90 ? 12.264 12.657 19.275 1.00 12.13 114 PRO A CA 1
ATOM 696 C C . PRO A 1 90 ? 11.022 11.986 19.829 1.00 10.64 114 PRO A C 1
ATOM 697 O O . PRO A 1 90 ? 10.414 12.427 20.816 1.00 12.60 114 PRO A O 1
ATOM 701 N N . PHE A 1 91 ? 10.634 10.876 19.212 1.00 9.15 115 PHE A N 1
ATOM 702 C CA . P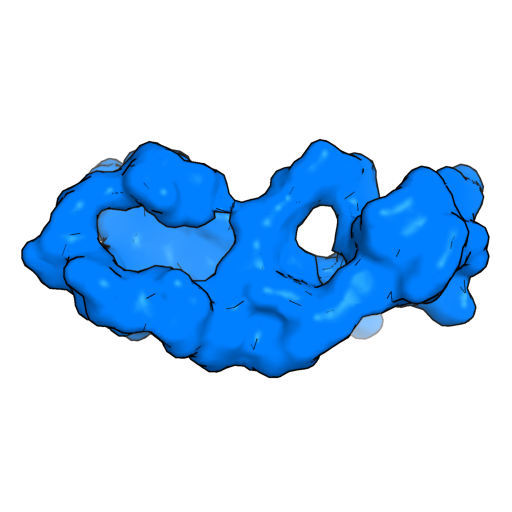HE A 1 91 ? 9.384 10.234 19.554 1.00 7.84 115 PHE A CA 1
ATOM 703 C C . PHE A 1 91 ? 9.501 9.355 20.808 1.00 7.37 115 PHE A C 1
ATOM 704 O O . PHE A 1 91 ? 8.618 9.372 21.665 1.00 8.36 115 PHE A O 1
ATOM 712 N N . TRP A 1 92 ? 10.543 8.571 20.858 1.00 8.24 116 TRP A N 1
ATOM 713 C CA . TRP A 1 92 ? 10.742 7.625 21.931 1.00 9.22 116 TRP A CA 1
ATOM 714 C C . TRP A 1 92 ? 11.608 8.267 22.968 1.00 13.19 116 TRP A C 1
ATOM 715 O O . TRP A 1 92 ? 12.565 8.987 22.666 1.00 16.25 116 TRP A O 1
ATOM 726 N N . ARG A 1 93 ? 11.395 7.902 24.208 1.00 18.56 117 ARG A N 1
ATOM 727 C CA . ARG A 1 93 ? 12.338 8.320 25.233 1.00 22.41 117 ARG A CA 1
ATOM 728 C C . ARG A 1 93 ? 12.415 7.351 26.409 1.00 23.60 117 ARG A C 1
ATOM 729 O O . ARG A 1 93 ? 11.549 6.479 26.511 1.00 24.54 117 ARG A O 1
#

Solvent-accessible surface area: 5998 Å² total; per-residue (Å²): 161,60,4,56,54,93,14,71,1,35,0,105,36,87,132,57,79,5,139,50,12,104,5,105,109,47,187,94,82,15,5,62,11,38,0,0,10,22,1,40,12,34,135,46,89,79,4,10,117,24,98,39,57,150,145,0,17,115,12,86,57,33,34,52,89,42,54,70,22,119,30,2,50,128,130,21,146,124,43,14,11,90,70,91,109,56,36,183,37,92,117,211,171